Protein AF-X1GB01-F1 (afdb_monomer_lite)

Sequence (36 aa):
MTVSDPIADMLTRIRNAVMARHDFVLVPASRMKLSV

InterPro domains:
  IPR000630 Small ribosomal subunit protein uS8 [PF00410] (5-36)
  IPR035987 Small ribosomal subunit protein uS8 superfamily [SSF56047] (3-35)

Organism: NCBI:txid412755

Foldseek 3Di:
DPCPDLVVVVVVQVVVCVVVVHPDDDRDDDPVVVVD

pLDDT: mean 76.86, std 14.86, range [45.84, 94.12]

Secondary structure (DSSP, 8-state):
---S-HHHHHHHHHHHHHHTT-S-------GGGG--

Structure (mmCIF, N/CA/C/O backbone):
data_AF-X1GB01-F1
#
_entry.id   AF-X1GB01-F1
#
loop_
_atom_site.group_PDB
_atom_site.id
_atom_site.type_symbol
_atom_site.label_atom_id
_atom_site.label_alt_id
_atom_site.label_comp_id
_atom_site.label_asym_id
_atom_site.label_entity_id
_atom_site.label_seq_id
_atom_site.pdbx_PDB_ins_code
_atom_site.Cartn_x
_atom_site.Cartn_y
_atom_site.Cartn_z
_atom_site.occupancy
_atom_site.B_iso_or_equiv
_atom_site.auth_seq_id
_atom_site.auth_comp_id
_atom_site.auth_asym_id
_atom_site.auth_atom_id
_atom_site.pdbx_PDB_model_num
ATOM 1 N N . MET A 1 1 ? 3.031 -5.063 17.318 1.00 45.84 1 MET A N 1
ATOM 2 C CA . MET A 1 1 ? 3.184 -3.762 16.634 1.00 45.84 1 MET A CA 1
ATOM 3 C C . MET A 1 1 ? 1.878 -3.010 16.775 1.00 45.84 1 MET A C 1
ATOM 5 O O . MET A 1 1 ? 0.878 -3.437 16.215 1.00 45.84 1 MET A O 1
ATOM 9 N N . THR A 1 2 ? 1.856 -1.961 17.587 1.00 52.34 2 THR A N 1
ATOM 10 C CA . THR A 1 2 ? 0.723 -1.041 17.676 1.00 52.34 2 THR A CA 1
ATOM 11 C C . THR A 1 2 ? 0.804 -0.099 16.476 1.00 52.34 2 THR A C 1
ATOM 13 O O . THR A 1 2 ? 1.776 0.638 16.324 1.00 52.34 2 THR A O 1
ATOM 16 N N .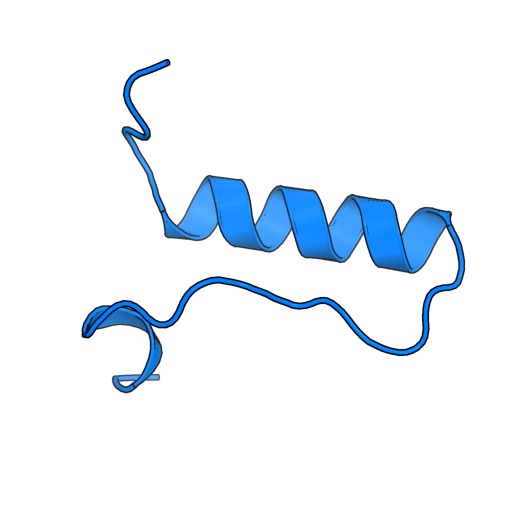 VAL A 1 3 ? -0.170 -0.166 15.566 1.00 59.88 3 VAL A N 1
ATOM 17 C CA . VAL A 1 3 ? -0.271 0.787 14.450 1.00 59.88 3 VAL A CA 1
ATOM 18 C C . VAL A 1 3 ? -0.718 2.119 15.044 1.00 59.88 3 VAL A C 1
ATOM 20 O O . VAL A 1 3 ? -1.905 2.346 15.251 1.00 59.88 3 VAL A O 1
ATOM 23 N N . SER A 1 4 ? 0.254 2.959 15.400 1.00 68.94 4 SER A N 1
ATOM 24 C CA . SER A 1 4 ? 0.002 4.277 15.992 1.00 68.94 4 SER A CA 1
ATOM 25 C C . SER A 1 4 ? -0.464 5.303 14.958 1.00 68.94 4 SER A C 1
ATOM 27 O O . SER A 1 4 ? -1.091 6.286 15.334 1.00 68.94 4 SER A O 1
ATOM 29 N N . ASP A 1 5 ? -0.170 5.076 13.675 1.00 79.56 5 ASP A N 1
ATOM 30 C CA . ASP A 1 5 ? -0.584 5.946 12.577 1.00 79.56 5 ASP A CA 1
ATOM 31 C C . ASP A 1 5 ? -0.947 5.108 11.332 1.00 79.56 5 ASP A C 1
ATOM 33 O O . ASP A 1 5 ? -0.070 4.661 10.582 1.00 79.56 5 ASP A O 1
ATOM 37 N N . PRO A 1 6 ? -2.250 4.866 11.100 1.00 76.38 6 PRO A N 1
ATOM 38 C CA . PRO A 1 6 ? -2.734 4.127 9.937 1.00 76.38 6 PRO A CA 1
ATOM 39 C C . PRO A 1 6 ? -2.434 4.799 8.586 1.00 76.38 6 PRO A C 1
ATOM 41 O O . PRO A 1 6 ? -2.433 4.110 7.563 1.00 76.38 6 PRO A O 1
ATOM 44 N N . ILE A 1 7 ? -2.214 6.119 8.557 1.00 81.62 7 ILE A N 1
ATOM 45 C CA . ILE A 1 7 ? -1.903 6.873 7.335 1.00 81.62 7 ILE A CA 1
ATOM 46 C C . ILE A 1 7 ? -0.421 6.709 7.004 1.00 81.62 7 ILE A C 1
ATOM 48 O O . ILE A 1 7 ? -0.084 6.378 5.866 1.00 81.62 7 ILE A O 1
ATOM 52 N N . ALA A 1 8 ? 0.465 6.856 7.991 1.00 84.56 8 ALA A N 1
ATOM 53 C CA . ALA A 1 8 ? 1.898 6.638 7.793 1.00 84.56 8 ALA A CA 1
ATOM 54 C C . ALA A 1 8 ? 2.213 5.199 7.338 1.00 84.56 8 ALA A C 1
ATOM 56 O O . ALA A 1 8 ? 3.038 4.996 6.440 1.00 84.56 8 ALA A O 1
ATOM 57 N N . ASP A 1 9 ? 1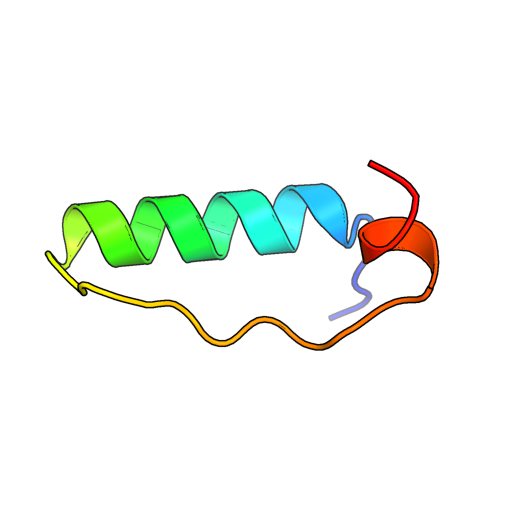.517 4.197 7.889 1.00 85.31 9 ASP A N 1
ATOM 58 C CA . ASP A 1 9 ? 1.632 2.803 7.434 1.00 85.31 9 ASP A CA 1
ATOM 59 C C . ASP A 1 9 ? 1.173 2.636 5.974 1.00 85.31 9 ASP A C 1
ATOM 61 O O . ASP A 1 9 ? 1.832 1.966 5.173 1.00 85.31 9 ASP A O 1
ATOM 65 N N . MET A 1 10 ? 0.078 3.303 5.592 1.00 86.75 10 MET A N 1
ATOM 66 C CA . MET A 1 10 ? -0.433 3.284 4.221 1.00 86.75 10 MET A CA 1
ATOM 67 C C . MET A 1 10 ? 0.555 3.910 3.231 1.00 86.75 10 MET A C 1
ATOM 69 O O . MET A 1 10 ? 0.871 3.286 2.218 1.00 86.75 10 MET A O 1
ATOM 73 N N . LEU A 1 11 ? 1.085 5.099 3.529 1.00 87.88 11 LEU A N 1
ATOM 74 C CA . LEU A 1 11 ? 2.078 5.764 2.680 1.00 87.88 11 LEU A CA 1
ATOM 75 C C . LEU A 1 11 ? 3.352 4.924 2.539 1.00 87.88 11 LEU A C 1
ATOM 77 O O . LEU A 1 11 ? 3.923 4.833 1.451 1.00 87.88 11 LEU A O 1
ATOM 81 N N . THR A 1 12 ? 3.763 4.250 3.613 1.00 90.00 12 THR A N 1
ATOM 82 C CA . THR A 1 12 ? 4.921 3.349 3.594 1.00 90.00 12 THR A CA 1
ATOM 83 C C . THR A 1 12 ? 4.694 2.157 2.662 1.00 90.00 12 THR A C 1
ATOM 85 O O . THR A 1 12 ? 5.575 1.840 1.860 1.00 90.00 12 THR A O 1
ATOM 88 N N . ARG A 1 13 ? 3.511 1.526 2.689 1.00 88.19 13 ARG A N 1
ATOM 89 C CA . ARG A 1 13 ? 3.171 0.446 1.741 1.00 88.19 13 ARG A CA 1
ATOM 90 C C . ARG A 1 13 ? 3.144 0.924 0.294 1.00 88.19 13 ARG A C 1
ATOM 92 O O . ARG A 1 13 ? 3.683 0.231 -0.563 1.00 88.19 13 ARG A O 1
ATOM 99 N N . ILE A 1 14 ? 2.560 2.096 0.027 1.00 89.12 14 ILE A N 1
ATOM 100 C CA . ILE A 1 14 ? 2.512 2.678 -1.324 1.00 89.12 14 ILE A CA 1
ATOM 101 C C . ILE A 1 14 ? 3.930 2.934 -1.837 1.00 89.12 14 ILE A C 1
ATOM 103 O O . ILE A 1 14 ? 4.267 2.496 -2.933 1.00 89.12 14 ILE A O 1
ATOM 107 N N . ARG A 1 15 ? 4.793 3.569 -1.034 1.00 90.69 15 ARG A N 1
ATOM 108 C CA . ARG A 1 15 ? 6.196 3.808 -1.405 1.00 90.69 15 ARG A CA 1
ATOM 109 C C . ARG A 1 15 ? 6.904 2.511 -1.784 1.00 90.69 15 ARG A C 1
ATOM 111 O O . ARG A 1 15 ? 7.539 2.443 -2.832 1.00 90.69 15 ARG A O 1
ATOM 118 N N . ASN A 1 16 ? 6.778 1.484 -0.948 1.00 91.94 16 ASN A N 1
ATOM 119 C CA . ASN A 1 16 ? 7.439 0.204 -1.186 1.00 91.94 16 ASN A CA 1
ATOM 120 C C . ASN A 1 16 ? 6.928 -0.466 -2.468 1.00 91.94 16 ASN A C 1
ATOM 122 O O . ASN A 1 16 ? 7.714 -1.030 -3.223 1.00 91.94 16 ASN A O 1
ATOM 126 N N . ALA A 1 17 ? 5.632 -0.359 -2.748 1.00 90.88 17 ALA A N 1
ATOM 127 C CA . ALA A 1 17 ? 5.044 -0.884 -3.969 1.00 90.88 17 ALA A CA 1
ATOM 128 C C . ALA A 1 17 ? 5.492 -0.142 -5.230 1.00 90.88 17 ALA A C 1
ATOM 130 O O . ALA A 1 17 ? 5.804 -0.788 -6.226 1.00 90.88 17 ALA A O 1
ATOM 131 N N . VAL A 1 18 ? 5.602 1.189 -5.174 1.00 92.06 18 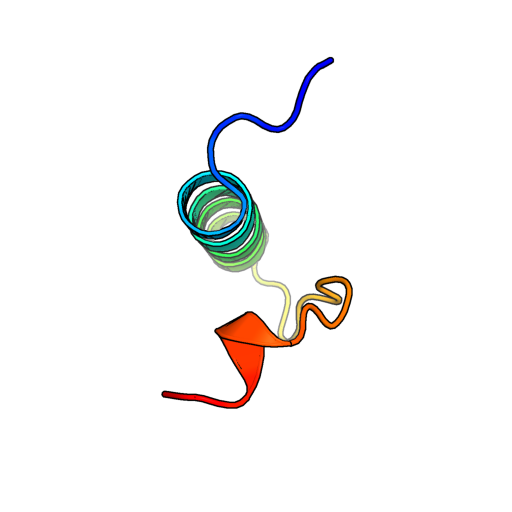VAL A N 1
ATOM 132 C CA . VAL A 1 18 ? 6.165 1.995 -6.268 1.00 92.06 18 VAL A CA 1
ATOM 133 C C . VAL A 1 18 ? 7.615 1.588 -6.535 1.00 92.06 18 VAL A C 1
ATOM 135 O O . VAL A 1 18 ? 7.999 1.391 -7.686 1.00 92.06 18 VAL A O 1
ATOM 138 N N . MET A 1 19 ? 8.415 1.384 -5.482 1.00 93.00 19 MET A N 1
ATOM 139 C CA . MET A 1 19 ? 9.799 0.912 -5.617 1.00 93.00 19 MET A CA 1
ATOM 140 C C . MET A 1 19 ? 9.886 -0.499 -6.218 1.00 93.00 19 MET A C 1
ATOM 142 O O . MET A 1 19 ? 10.784 -0.770 -7.011 1.00 93.00 19 MET A O 1
ATOM 146 N N . ALA A 1 20 ? 8.939 -1.377 -5.884 1.00 94.12 20 ALA A N 1
ATOM 147 C CA . ALA A 1 20 ? 8.832 -2.730 -6.428 1.00 94.12 20 ALA A CA 1
ATOM 148 C C . ALA A 1 20 ? 8.088 -2.806 -7.780 1.00 94.12 20 ALA A C 1
ATOM 150 O O . ALA A 1 20 ? 7.939 -3.896 -8.325 1.00 94.12 20 ALA A O 1
ATOM 151 N N . ARG A 1 21 ? 7.654 -1.661 -8.336 1.00 91.69 21 ARG A N 1
ATOM 152 C CA . ARG A 1 21 ? 6.884 -1.548 -9.590 1.00 91.69 21 ARG A CA 1
ATOM 153 C C . ARG A 1 21 ? 5.595 -2.379 -9.596 1.00 91.69 21 ARG A C 1
ATOM 155 O O . ARG A 1 21 ? 5.251 -2.991 -10.601 1.00 91.69 21 ARG A O 1
ATOM 162 N N . HIS A 1 22 ? 4.889 -2.404 -8.470 1.00 91.38 22 HIS A N 1
ATOM 163 C CA . HIS A 1 22 ? 3.554 -2.989 -8.395 1.00 91.38 22 HIS A CA 1
ATOM 164 C C . HIS A 1 22 ? 2.494 -1.989 -8.867 1.00 91.38 22 HIS A C 1
ATOM 166 O O . HIS A 1 22 ? 2.475 -0.846 -8.411 1.00 91.38 22 HIS A O 1
ATOM 172 N N . ASP A 1 23 ? 1.579 -2.446 -9.724 1.00 85.94 23 ASP A N 1
ATOM 173 C CA . ASP A 1 23 ? 0.499 -1.617 -10.279 1.00 85.94 23 ASP A CA 1
ATOM 174 C C . ASP A 1 23 ? -0.606 -1.295 -9.259 1.00 85.94 23 ASP A C 1
ATOM 176 O O . ASP A 1 23 ? -1.322 -0.305 -9.399 1.00 85.94 23 ASP A O 1
ATOM 180 N N . PHE A 1 24 ? -0.758 -2.116 -8.213 1.00 84.38 24 PHE A N 1
ATOM 181 C CA . PHE A 1 24 ? -1.747 -1.901 -7.158 1.00 84.38 24 PHE A CA 1
ATOM 182 C C . PHE A 1 24 ? -1.262 -2.390 -5.789 1.00 84.38 24 PHE A C 1
ATOM 184 O O . PHE A 1 24 ? -0.446 -3.304 -5.674 1.00 84.38 24 PHE A O 1
ATOM 191 N N . VAL A 1 25 ? -1.806 -1.783 -4.729 1.00 84.19 25 VAL A N 1
ATOM 192 C CA . VAL A 1 25 ? -1.515 -2.124 -3.330 1.00 84.19 25 VAL A CA 1
ATOM 193 C C . VAL A 1 25 ? -2.815 -2.317 -2.577 1.00 84.19 25 VAL A C 1
ATOM 195 O O . VAL A 1 25 ? -3.627 -1.400 -2.477 1.00 84.19 25 VAL A O 1
ATOM 198 N N . LEU A 1 26 ? -2.995 -3.500 -1.994 1.00 82.19 26 LEU A N 1
ATOM 199 C CA . LEU A 1 26 ? -4.111 -3.759 -1.094 1.00 82.19 26 LEU A CA 1
ATOM 200 C C . LEU A 1 26 ? -3.812 -3.149 0.278 1.00 82.19 26 LEU A C 1
ATOM 202 O O . LEU A 1 26 ? -2.858 -3.528 0.959 1.00 82.19 26 LEU A O 1
ATOM 206 N N . VAL A 1 27 ? -4.650 -2.203 0.693 1.00 79.56 27 VAL A N 1
ATOM 207 C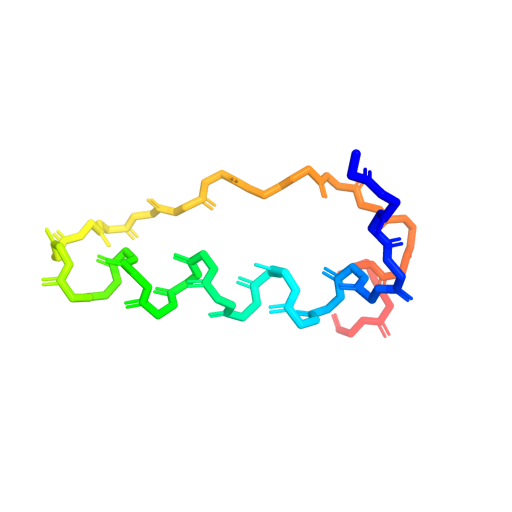 CA . VAL A 1 27 ? -4.592 -1.562 2.011 1.00 79.56 27 VAL A CA 1
ATOM 208 C C . VAL A 1 27 ? -5.926 -1.800 2.723 1.00 79.56 27 VAL A C 1
ATOM 210 O O . VAL A 1 27 ? -6.970 -1.587 2.112 1.00 79.56 27 VAL A O 1
ATOM 213 N N . PRO A 1 28 ? -5.942 -2.216 4.004 1.00 75.12 28 PRO A N 1
ATOM 214 C CA . PRO A 1 28 ? -7.188 -2.501 4.719 1.00 75.12 28 PRO A CA 1
ATOM 215 C C . PRO A 1 28 ? -8.070 -1.252 4.811 1.00 75.12 28 PRO A C 1
ATOM 217 O O . PRO A 1 28 ? -7.580 -0.190 5.192 1.00 75.12 28 PRO A O 1
ATOM 220 N N . ALA A 1 29 ? -9.355 -1.356 4.478 1.00 67.19 29 ALA A N 1
ATOM 221 C CA . ALA A 1 29 ? -10.284 -0.232 4.562 1.00 67.19 29 ALA A CA 1
ATOM 222 C C . ALA A 1 29 ? -10.479 0.188 6.032 1.00 67.19 29 ALA A C 1
ATOM 224 O O . ALA A 1 29 ? -10.944 -0.599 6.853 1.00 67.19 29 ALA A O 1
ATOM 225 N N . SER A 1 30 ? -10.122 1.427 6.377 1.00 65.69 30 SER A N 1
ATOM 226 C CA . SER A 1 30 ? -10.506 2.046 7.650 1.00 65.69 30 SER A CA 1
ATOM 227 C C . SER A 1 30 ? -11.510 3.159 7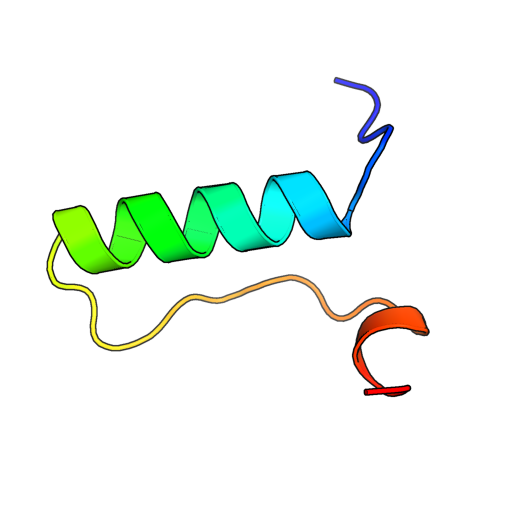.359 1.00 65.69 30 SER A C 1
ATOM 229 O O . SER A 1 30 ? -11.459 3.765 6.293 1.00 65.69 30 SER A O 1
ATOM 231 N N . ARG A 1 31 ? -12.434 3.450 8.284 1.00 59.66 31 ARG A N 1
ATOM 232 C CA . ARG A 1 31 ? -13.459 4.495 8.083 1.00 59.66 31 ARG A CA 1
ATOM 233 C C . ARG A 1 31 ? -12.862 5.890 7.818 1.00 59.66 31 ARG A C 1
ATOM 235 O O . ARG A 1 31 ? -13.507 6.691 7.160 1.00 59.66 31 ARG A O 1
ATOM 242 N N . MET A 1 32 ? -11.617 6.149 8.241 1.00 59.31 32 MET A N 1
ATOM 243 C CA . MET A 1 32 ? -10.866 7.362 7.871 1.00 59.31 32 MET A CA 1
ATOM 244 C C . MET A 1 32 ? -10.439 7.402 6.394 1.00 59.31 32 MET A C 1
ATOM 246 O O . MET A 1 32 ? -10.271 8.488 5.857 1.00 59.31 32 MET A O 1
ATOM 250 N N . LYS A 1 33 ? -10.277 6.254 5.719 1.00 54.12 33 LYS A N 1
ATOM 251 C CA . LYS A 1 33 ? -9.852 6.176 4.305 1.00 54.12 33 LYS A CA 1
ATOM 252 C C . LYS A 1 33 ? -10.948 6.560 3.309 1.00 54.12 33 LYS A C 1
ATOM 254 O O . LYS A 1 33 ? -10.637 6.765 2.148 1.00 54.12 33 LYS A O 1
ATOM 259 N N . LEU A 1 34 ? -12.204 6.630 3.754 1.00 55.44 34 LEU A N 1
ATOM 260 C CA . LEU A 1 34 ? -13.357 7.045 2.942 1.00 55.44 34 LEU A CA 1
ATOM 261 C C . LEU A 1 34 ? -13.608 8.558 2.979 1.00 55.44 34 LEU A C 1
ATOM 263 O O . LEU A 1 34 ? -14.470 9.038 2.254 1.00 55.44 34 LEU A O 1
ATOM 267 N N . SER A 1 35 ? -12.919 9.289 3.860 1.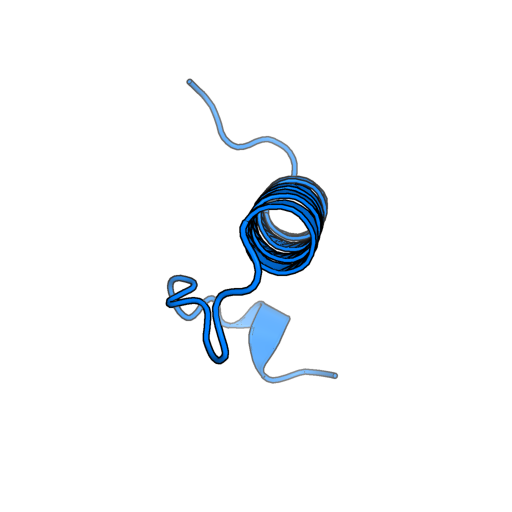00 51.50 35 SER A N 1
ATOM 268 C CA . SER A 1 35 ? -13.209 10.699 4.138 1.00 51.50 35 SER A CA 1
ATOM 269 C C . SER A 1 35 ? -12.257 11.678 3.438 1.00 51.50 35 SER A C 1
ATOM 271 O O . SER A 1 35 ? -12.240 12.853 3.802 1.00 51.50 35 SER A O 1
ATOM 273 N N . VAL A 1 36 ? -11.472 11.193 2.470 1.00 50.56 36 VAL A N 1
ATOM 274 C CA . VAL A 1 36 ? -10.611 11.978 1.569 1.00 50.56 36 VAL A CA 1
ATOM 275 C C . VAL A 1 36 ? -11.053 11.730 0.138 1.00 50.56 36 VAL A C 1
ATOM 277 O O . VAL A 1 36 ? -11.289 10.544 -0.183 1.00 50.56 36 VAL A O 1
#

Radius of gyration: 10.72 Å; chains: 1; bounding box: 23×16×28 Å